Protein AF-A0A3C1S7A8-F1 (afdb_monomer)

Structure (mmCIF, N/CA/C/O backbone):
data_AF-A0A3C1S7A8-F1
#
_entry.id   AF-A0A3C1S7A8-F1
#
loop_
_atom_site.group_PDB
_atom_site.id
_atom_site.type_symbol
_atom_site.label_atom_id
_atom_site.label_alt_id
_atom_site.label_comp_id
_atom_site.label_asym_id
_atom_site.label_entity_id
_atom_site.label_seq_id
_atom_site.pdbx_PDB_ins_code
_atom_site.Cartn_x
_atom_site.Cartn_y
_atom_site.Cartn_z
_atom_site.occupancy
_atom_site.B_iso_or_equiv
_atom_site.auth_seq_id
_atom_site.auth_comp_id
_atom_site.auth_asym_id
_atom_site.auth_atom_id
_atom_site.pdbx_PDB_model_num
ATOM 1 N N . MET A 1 1 ? -17.997 14.956 28.893 1.00 71.75 1 MET A N 1
ATOM 2 C CA . MET A 1 1 ? -16.578 15.027 28.480 1.00 71.75 1 MET A CA 1
ATOM 3 C C . MET A 1 1 ? -16.334 13.878 27.514 1.00 71.75 1 MET A C 1
ATOM 5 O O . MET A 1 1 ? -16.773 12.781 27.827 1.00 71.75 1 MET A O 1
ATOM 9 N N . MET A 1 2 ? -15.762 14.126 26.333 1.00 75.69 2 MET A N 1
ATOM 10 C CA . MET A 1 2 ? -15.407 13.062 25.380 1.00 75.69 2 MET A CA 1
ATOM 11 C C . MET A 1 2 ? -13.920 12.732 25.526 1.00 75.69 2 MET A C 1
ATOM 13 O O . MET A 1 2 ? -13.110 13.649 25.644 1.00 75.69 2 MET A O 1
ATOM 17 N N . SER A 1 3 ? -13.579 11.445 25.512 1.00 84.44 3 SER A N 1
ATOM 18 C CA . SER A 1 3 ? -12.205 10.941 25.459 1.00 84.44 3 SER A CA 1
ATOM 19 C C . SER A 1 3 ? -12.012 10.108 24.193 1.00 84.44 3 SER A C 1
ATOM 21 O O . SER A 1 3 ? -12.946 9.465 23.712 1.00 84.44 3 SER A O 1
ATOM 23 N N . ALA A 1 4 ? -10.803 10.151 23.639 1.00 85.50 4 ALA A N 1
ATOM 24 C CA . ALA A 1 4 ? -10.398 9.311 22.522 1.00 85.50 4 ALA A CA 1
ATOM 25 C C . ALA A 1 4 ? -9.451 8.225 23.035 1.00 85.50 4 ALA A C 1
ATOM 27 O O . ALA A 1 4 ? -8.612 8.485 23.898 1.00 85.50 4 ALA A O 1
ATOM 28 N N . VAL A 1 5 ? -9.604 7.019 22.501 1.00 85.94 5 VAL A N 1
ATOM 29 C CA . VAL A 1 5 ? -8.758 5.867 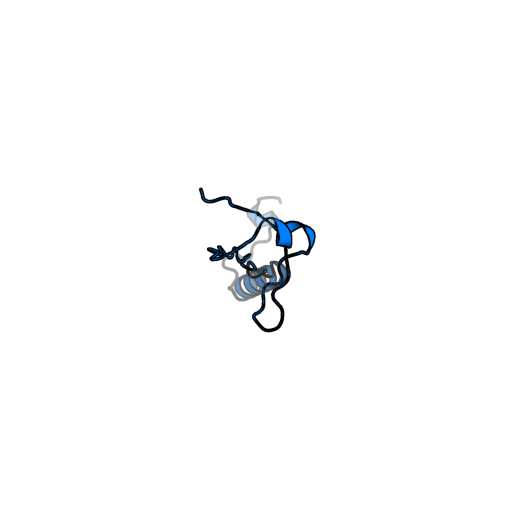22.802 1.00 85.94 5 VAL A CA 1
ATOM 30 C C . VAL A 1 5 ? -8.325 5.275 21.472 1.00 85.94 5 VAL A C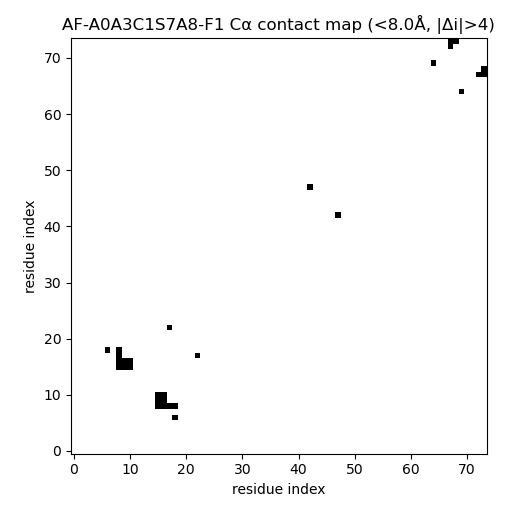 1
ATOM 32 O O . VAL A 1 5 ? -9.166 5.017 20.612 1.00 85.94 5 VAL A O 1
ATOM 35 N N . GLU A 1 6 ? -7.025 5.073 21.314 1.00 89.25 6 GLU A N 1
ATOM 36 C CA . GLU A 1 6 ? -6.439 4.428 20.147 1.00 89.25 6 GLU A CA 1
ATOM 37 C C . GLU A 1 6 ? -6.104 2.972 20.478 1.00 89.25 6 GLU A C 1
ATOM 39 O O . GLU A 1 6 ? -5.562 2.671 21.544 1.00 89.25 6 GLU A O 1
ATOM 44 N N . PHE A 1 7 ? -6.456 2.068 19.567 1.00 89.00 7 PHE A N 1
ATOM 45 C CA . PHE A 1 7 ? -6.041 0.673 19.604 1.00 89.00 7 PHE A CA 1
ATOM 46 C C . PHE A 1 7 ? -6.002 0.107 18.185 1.00 89.00 7 PHE A C 1
ATOM 48 O O . PHE A 1 7 ? -6.809 0.479 17.332 1.00 89.00 7 PHE A O 1
ATOM 55 N N . GLU A 1 8 ? -5.102 -0.842 17.953 1.00 88.12 8 GLU A N 1
ATOM 56 C CA . GLU A 1 8 ? -5.050 -1.599 16.706 1.00 88.12 8 GLU A CA 1
ATOM 57 C C . GLU A 1 8 ? -5.876 -2.881 16.825 1.00 88.12 8 GLU A C 1
ATOM 59 O O . GLU A 1 8 ? -5.851 -3.584 17.839 1.00 88.12 8 GLU A O 1
ATOM 64 N N . THR A 1 9 ? -6.641 -3.196 15.783 1.00 87.69 9 THR A N 1
ATOM 65 C CA . THR A 1 9 ? -7.402 -4.444 15.703 1.00 87.69 9 THR A CA 1
ATOM 66 C C . THR A 1 9 ? -7.647 -4.828 14.250 1.00 87.69 9 THR A C 1
ATOM 68 O O . THR A 1 9 ? -7.529 -4.009 13.340 1.00 87.69 9 THR A O 1
ATOM 71 N N . VAL A 1 10 ? -8.018 -6.085 14.033 1.00 85.88 10 VAL A N 1
ATOM 72 C CA . VAL A 1 10 ? -8.370 -6.603 12.709 1.00 85.88 10 VAL A CA 1
ATOM 73 C C . VAL A 1 10 ? -9.885 -6.608 12.566 1.00 85.88 10 VAL A C 1
ATOM 75 O O . VAL A 1 10 ? -10.592 -7.127 13.432 1.00 85.88 10 VAL A O 1
ATOM 78 N N . ILE A 1 11 ? -10.382 -6.079 11.448 1.00 87.19 11 ILE A N 1
ATOM 79 C CA . ILE A 1 11 ? -11.796 -6.188 11.082 1.00 87.19 11 ILE A CA 1
ATOM 80 C C . ILE A 1 11 ? -12.055 -7.616 10.599 1.00 87.19 11 ILE A C 1
ATOM 82 O O . ILE A 1 11 ? -11.442 -8.063 9.630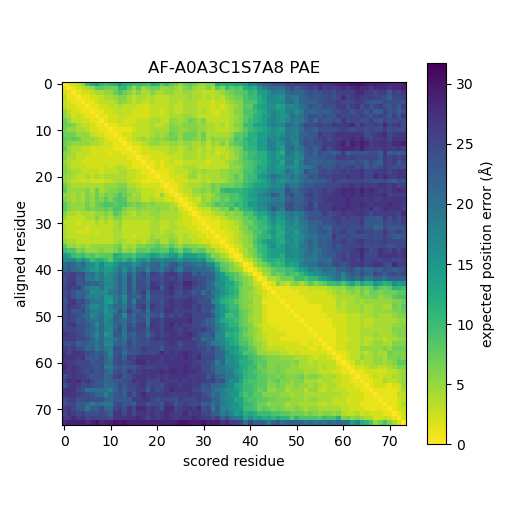 1.00 87.19 11 ILE A O 1
ATOM 86 N N . ARG A 1 12 ? -12.963 -8.334 11.265 1.00 88.75 12 ARG A N 1
ATOM 87 C CA . ARG A 1 12 ? -13.406 -9.679 10.859 1.00 88.75 12 ARG A CA 1
ATOM 88 C C . ARG A 1 12 ? -14.916 -9.682 10.713 1.00 88.75 12 ARG A C 1
ATOM 90 O O . ARG A 1 12 ? -15.603 -9.215 11.614 1.00 88.75 12 ARG A O 1
ATOM 97 N N . ASP A 1 13 ? -15.410 -10.149 9.569 1.00 90.25 13 ASP A N 1
ATOM 98 C CA . ASP A 1 13 ? -16.847 -10.201 9.253 1.00 90.25 13 ASP A CA 1
ATOM 99 C C . ASP A 1 13 ? -17.559 -8.847 9.444 1.00 90.25 13 ASP A C 1
ATOM 101 O O . ASP A 1 13 ? -18.681 -8.765 9.936 1.00 90.25 13 ASP A O 1
ATOM 105 N N . GLY A 1 14 ? -16.865 -7.751 9.112 1.00 86.44 14 GLY A N 1
ATOM 106 C CA . GLY A 1 14 ? -17.372 -6.386 9.289 1.00 86.44 14 GLY A CA 1
ATOM 107 C C . GLY A 1 14 ? -17.423 -5.895 10.742 1.00 86.44 14 GLY A C 1
ATOM 108 O O . GLY A 1 14 ? -17.906 -4.793 10.990 1.00 86.44 14 GLY A O 1
ATOM 109 N N . MET A 1 15 ? -16.910 -6.667 11.705 1.00 89.00 15 MET A N 1
ATOM 110 C CA . MET A 1 15 ? -16.895 -6.309 13.122 1.00 89.00 15 MET A CA 1
ATOM 111 C C . MET A 1 15 ? -15.517 -5.814 13.576 1.00 89.00 15 MET A C 1
ATOM 113 O O . MET A 1 15 ? -14.488 -6.443 13.320 1.00 89.00 15 MET A O 1
ATOM 117 N N . ILE A 1 16 ? -15.518 -4.703 14.318 1.00 88.56 16 ILE A N 1
ATOM 118 C CA . ILE A 1 16 ? -14.367 -4.1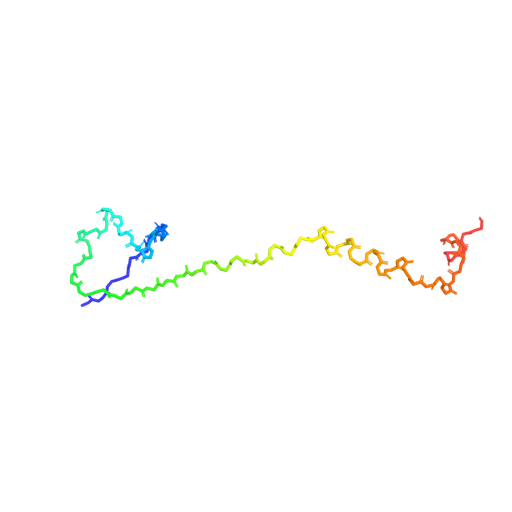93 15.073 1.00 88.56 16 ILE A CA 1
ATOM 119 C C . ILE A 1 16 ? -14.527 -4.668 16.515 1.00 88.56 16 ILE A C 1
ATOM 121 O O . ILE A 1 16 ? -15.451 -4.253 17.216 1.00 88.56 16 ILE A O 1
ATOM 125 N N . LYS A 1 17 ? -13.626 -5.536 16.975 1.00 89.06 17 LYS A N 1
ATOM 126 C CA . LYS A 1 17 ? -13.631 -5.995 18.366 1.00 89.06 17 LYS A CA 1
ATOM 127 C C . LYS A 1 17 ? -12.788 -5.058 19.228 1.00 89.06 17 LYS A C 1
ATOM 129 O O . LYS A 1 17 ? -11.584 -4.941 19.007 1.00 89.06 17 LYS A O 1
ATOM 134 N N . ILE A 1 18 ? -13.422 -4.440 20.224 1.00 89.12 18 ILE A N 1
ATOM 135 C CA . ILE A 1 18 ? -12.742 -3.636 21.247 1.00 89.12 18 ILE A CA 1
ATOM 136 C C . ILE A 1 18 ? -11.936 -4.582 22.157 1.00 89.12 18 ILE A C 1
ATOM 138 O O . ILE A 1 18 ? -12.515 -5.535 22.693 1.00 89.12 18 ILE A O 1
ATOM 142 N N . PRO A 1 19 ? -10.622 -4.362 22.348 1.00 90.50 19 PRO A N 1
ATOM 143 C CA . PRO A 1 19 ? -9.824 -5.167 23.267 1.00 90.50 19 PRO A CA 1
ATOM 144 C C . PRO A 1 19 ? -10.320 -5.042 24.713 1.00 90.50 19 PRO A C 1
ATOM 146 O O . PRO A 1 19 ? -10.770 -3.979 25.143 1.00 90.50 19 PRO A O 1
ATOM 149 N N . SER A 1 20 ? -10.205 -6.122 25.489 1.00 89.94 20 SER A N 1
ATOM 150 C CA . SER A 1 20 ? -10.722 -6.190 26.865 1.00 89.94 20 SER A CA 1
ATOM 151 C C . SER A 1 20 ? -10.160 -5.109 27.791 1.00 89.94 20 SER A C 1
ATOM 153 O O . SER A 1 20 ? -10.876 -4.629 28.666 1.00 89.94 20 SER A O 1
ATOM 155 N N . SER A 1 21 ? -8.926 -4.663 27.550 1.00 89.31 21 SER A N 1
ATOM 156 C CA . SER A 1 21 ? -8.264 -3.566 28.270 1.00 89.31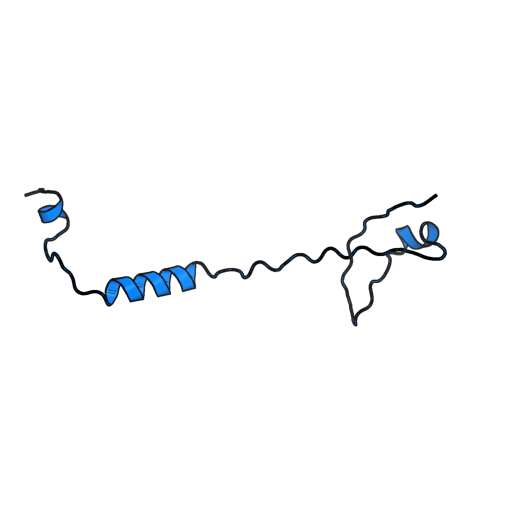 21 SER A CA 1
ATOM 157 C C . SER A 1 21 ? -9.012 -2.229 28.208 1.00 89.31 21 SER A C 1
ATOM 159 O O . SER A 1 21 ? -8.853 -1.396 29.101 1.00 89.31 21 SER A O 1
ATOM 161 N N . TYR A 1 22 ? -9.844 -2.021 27.184 1.00 88.38 22 TYR A N 1
ATOM 162 C CA . TYR A 1 22 ? -10.560 -0.764 26.960 1.00 88.38 22 TYR A CA 1
ATOM 163 C C . TYR A 1 22 ? -12.061 -0.854 27.251 1.00 88.38 22 TYR A C 1
ATOM 165 O O . TYR A 1 22 ? -12.725 0.179 27.298 1.00 88.38 22 TYR A O 1
ATOM 173 N N . ILE A 1 23 ? -12.605 -2.051 27.510 1.00 84.75 23 ILE A N 1
ATOM 174 C CA . ILE A 1 23 ? -14.048 -2.251 27.744 1.00 84.75 23 ILE A CA 1
ATOM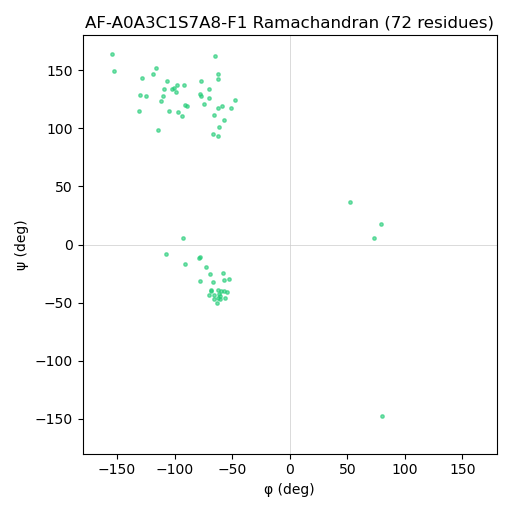 175 C C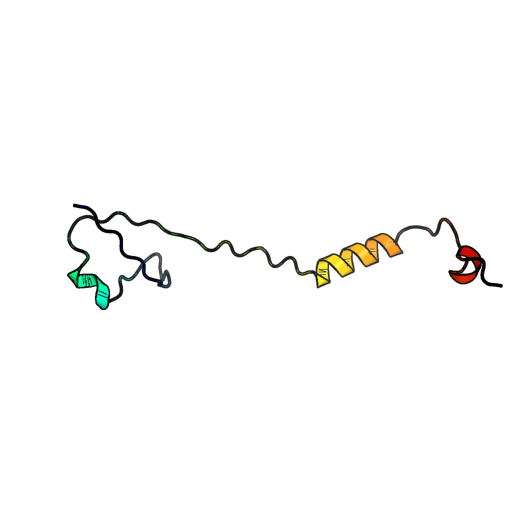 . ILE A 1 23 ? -14.554 -1.395 28.911 1.00 84.75 23 ILE A C 1
ATOM 177 O O . ILE A 1 23 ? -15.621 -0.801 28.822 1.00 84.75 23 ILE A O 1
ATOM 181 N N . HIS A 1 24 ? -13.779 -1.273 29.989 1.00 83.56 24 HIS A N 1
ATOM 182 C CA . HIS A 1 24 ? -14.181 -0.474 31.152 1.00 83.56 24 HIS A CA 1
ATOM 183 C C . HIS A 1 24 ? -14.120 1.042 30.912 1.00 83.56 24 HIS A C 1
ATOM 185 O O . HIS A 1 24 ? -14.742 1.801 31.649 1.00 83.56 24 HIS A O 1
ATOM 191 N N . GLN A 1 25 ? -13.372 1.485 29.898 1.00 82.75 25 GLN A N 1
ATOM 192 C CA . GLN A 1 25 ? -13.202 2.901 29.551 1.00 82.75 25 GLN A CA 1
ATOM 193 C C . GLN A 1 25 ? -14.241 3.369 28.525 1.00 82.75 25 GLN A C 1
ATOM 195 O O . GLN A 1 25 ? -14.444 4.568 28.344 1.00 82.75 25 GLN A O 1
ATOM 200 N N . ILE A 1 26 ? -14.889 2.421 27.847 1.00 82.56 26 ILE A N 1
ATOM 201 C CA . ILE A 1 26 ? -15.804 2.667 26.742 1.00 82.56 26 ILE A CA 1
ATOM 202 C C . ILE A 1 26 ? -17.204 2.234 27.181 1.00 82.56 26 ILE A C 1
ATOM 204 O O . ILE A 1 26 ? -17.553 1.058 27.140 1.00 82.56 26 ILE A O 1
ATOM 208 N N . ALA A 1 27 ? -18.015 3.202 27.605 1.00 77.62 27 ALA A N 1
ATOM 209 C CA . ALA A 1 27 ? -19.403 2.985 27.997 1.00 77.62 27 ALA A CA 1
ATOM 210 C C . ALA A 1 27 ? -20.339 3.960 27.268 1.00 77.62 27 ALA A C 1
ATOM 212 O O . ALA A 1 27 ? -20.011 5.131 27.076 1.00 77.62 27 ALA A O 1
ATOM 213 N N . GLY A 1 28 ? -21.529 3.483 26.895 1.00 81.62 28 GLY A N 1
ATOM 214 C CA . GLY A 1 28 ? -22.554 4.292 26.233 1.00 81.62 28 GLY A CA 1
ATOM 215 C C . GLY A 1 28 ? -22.322 4.482 24.730 1.00 81.62 28 GLY A C 1
ATOM 216 O O . GLY A 1 28 ? -21.841 3.586 24.041 1.00 81.62 28 GLY A O 1
ATOM 217 N N . SER A 1 29 ? -22.727 5.641 24.208 1.00 84.75 29 SER A N 1
ATOM 218 C CA . SER A 1 29 ? -22.603 5.964 22.783 1.00 84.75 29 SER A CA 1
ATOM 219 C C . SER A 1 29 ? -21.172 6.364 22.435 1.00 84.75 29 SER A C 1
ATOM 221 O O . SER A 1 29 ? -20.609 7.272 23.044 1.00 84.75 29 SER A O 1
ATOM 223 N N . VAL A 1 30 ? -20.620 5.748 21.392 1.00 86.62 30 VAL A N 1
ATOM 224 C CA . VAL A 1 30 ? -19.248 5.986 20.924 1.00 86.62 30 VAL A CA 1
ATOM 225 C C . VAL A 1 30 ? -19.236 6.573 19.517 1.00 86.62 30 VAL A C 1
ATOM 227 O O . VAL A 1 30 ? -20.132 6.320 18.715 1.00 86.62 30 VAL A O 1
ATOM 230 N N . ARG A 1 31 ? -18.198 7.353 19.206 1.00 87.12 31 ARG A N 1
ATOM 231 C CA . ARG A 1 31 ? -17.873 7.789 17.842 1.00 87.12 31 ARG A CA 1
ATOM 232 C C . ARG A 1 31 ? -16.595 7.078 17.418 1.00 87.12 31 ARG A C 1
ATOM 234 O O . ARG A 1 31 ? -15.609 7.134 18.145 1.00 87.12 31 ARG A O 1
ATOM 241 N N . VAL A 1 32 ? -16.623 6.418 16.264 1.00 85.88 32 VAL A N 1
ATOM 242 C CA . VAL A 1 32 ? -15.497 5.628 15.748 1.00 85.88 32 VAL A CA 1
ATOM 243 C C . VAL A 1 32 ? -14.880 6.349 14.552 1.00 85.88 32 VAL A C 1
ATOM 245 O O . VAL A 1 32 ? -15.604 6.803 13.668 1.00 85.88 32 VAL A O 1
ATOM 248 N N . ILE A 1 33 ? -13.550 6.447 14.528 1.00 86.94 33 ILE A N 1
ATOM 249 C CA . ILE A 1 33 ? -12.763 6.907 13.377 1.00 86.94 33 ILE A CA 1
ATOM 250 C C . ILE A 1 33 ? -11.985 5.694 12.867 1.00 86.94 33 ILE A C 1
ATOM 252 O O . ILE A 1 33 ? -11.261 5.068 13.636 1.00 86.94 33 ILE A O 1
ATOM 256 N N . ILE A 1 34 ? -12.158 5.345 11.591 1.00 85.19 34 ILE A N 1
ATOM 257 C CA . ILE A 1 34 ? -11.456 4.222 10.960 1.00 85.19 34 ILE A CA 1
ATOM 258 C C . ILE A 1 34 ? -10.364 4.795 10.065 1.00 85.19 34 ILE A C 1
ATOM 260 O O . ILE A 1 34 ? -10.660 5.455 9.070 1.00 85.19 34 ILE A O 1
ATOM 264 N N . LEU A 1 35 ? -9.110 4.522 10.414 1.00 85.06 35 LEU A N 1
ATOM 265 C CA . LEU A 1 35 ? -7.964 4.806 9.56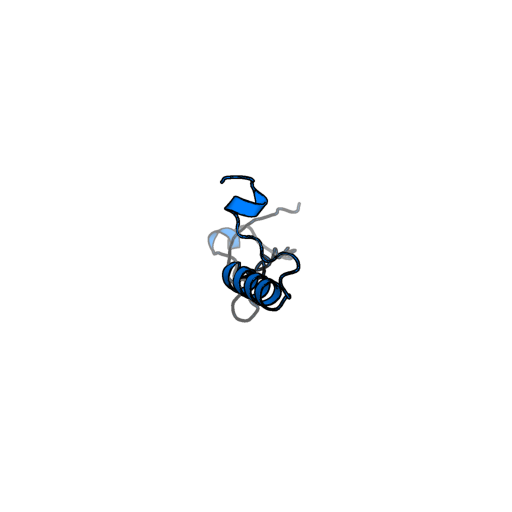1 1.00 85.06 35 LEU A CA 1
ATOM 266 C C . LEU A 1 35 ? -7.657 3.546 8.754 1.00 85.06 35 LEU A C 1
ATOM 268 O O . LEU A 1 35 ? -7.259 2.522 9.305 1.00 85.06 35 LEU A O 1
ATOM 272 N N . LYS A 1 36 ? -7.897 3.601 7.444 1.00 82.44 36 LYS A N 1
ATOM 273 C CA . LYS A 1 36 ? -7.521 2.527 6.528 1.00 82.44 36 LYS A CA 1
ATOM 274 C C . LYS A 1 36 ? -6.123 2.829 6.014 1.00 82.44 36 LYS A C 1
ATOM 276 O O . LYS A 1 36 ? -5.928 3.850 5.362 1.00 82.44 36 LYS A O 1
ATOM 281 N N . GLN A 1 37 ? -5.176 1.933 6.267 1.00 75.88 37 GLN A N 1
ATOM 282 C CA . GLN A 1 37 ? -3.916 1.975 5.545 1.00 75.88 37 GLN A CA 1
ATOM 283 C C . GLN A 1 37 ? -4.230 1.663 4.082 1.00 75.88 37 GLN A C 1
ATOM 285 O O . GLN A 1 37 ? -4.686 0.563 3.752 1.00 75.88 37 GLN A O 1
ATOM 290 N N . GLU A 1 38 ? -4.079 2.659 3.214 1.00 77.50 38 GLU A N 1
ATOM 291 C CA . GLU A 1 38 ? -4.091 2.405 1.785 1.00 77.50 38 GLU A CA 1
ATOM 292 C C . GLU A 1 38 ? -2.960 1.418 1.520 1.00 77.50 38 GLU A C 1
ATOM 294 O O . GLU A 1 38 ? -1.797 1.679 1.835 1.00 77.50 38 GLU A O 1
ATOM 299 N N . GLN A 1 39 ? -3.307 0.241 1.000 1.00 65.75 39 GLN A N 1
ATOM 300 C CA . GLN A 1 39 ? -2.311 -0.545 0.303 1.00 65.75 39 GLN A CA 1
ATOM 301 C C . GLN A 1 39 ? -1.902 0.352 -0.858 1.00 65.75 39 GLN A C 1
ATOM 303 O O . GLN A 1 39 ? -2.662 0.483 -1.819 1.00 65.75 39 GLN A O 1
ATOM 308 N N . CYS A 1 40 ? -0.751 1.023 -0.742 1.00 53.72 40 CYS A N 1
ATOM 309 C CA . CYS A 1 40 ? -0.075 1.503 -1.932 1.00 53.72 40 CYS A CA 1
ATOM 310 C C . CYS A 1 40 ? -0.078 0.302 -2.874 1.00 53.72 40 CYS A C 1
ATOM 312 O O . CYS A 1 40 ? 0.360 -0.771 -2.435 1.00 53.72 40 CYS A O 1
ATOM 314 N N . PRO A 1 41 ? -0.606 0.418 -4.107 1.00 59.72 41 PRO A N 1
ATOM 315 C CA . PRO A 1 41 ? -0.302 -0.597 -5.088 1.00 59.72 41 PRO A CA 1
ATOM 316 C C . PRO A 1 41 ? 1.215 -0.688 -5.050 1.00 59.72 41 PRO A C 1
ATOM 318 O O . PRO A 1 41 ? 1.901 0.321 -5.229 1.00 59.72 41 PRO A O 1
ATOM 321 N N . VAL A 1 42 ? 1.734 -1.853 -4.669 1.00 58.09 42 VAL A N 1
ATOM 322 C CA . VAL A 1 42 ? 3.146 -2.128 -4.858 1.00 58.09 42 VAL A CA 1
ATOM 323 C C . VAL A 1 42 ? 3.266 -2.071 -6.370 1.00 58.09 42 VAL A C 1
ATOM 325 O O . VAL A 1 42 ? 2.868 -3.007 -7.054 1.00 58.09 42 VAL A O 1
ATOM 328 N N . HIS A 1 43 ? 3.626 -0.900 -6.902 1.00 59.00 43 HIS A N 1
ATOM 329 C CA . HIS A 1 43 ? 4.099 -0.804 -8.264 1.00 59.00 43 HIS A CA 1
ATOM 330 C C . HIS A 1 43 ? 5.277 -1.747 -8.262 1.00 59.00 43 HIS A C 1
ATOM 332 O O . HIS A 1 43 ? 6.263 -1.508 -7.560 1.00 59.00 43 HIS A O 1
ATOM 338 N N . ASP A 1 44 ? 5.090 -2.893 -8.906 1.00 75.69 44 ASP A N 1
ATOM 339 C CA . ASP A 1 44 ? 6.162 -3.841 -9.041 1.00 75.69 44 ASP A CA 1
ATOM 340 C C . ASP A 1 44 ? 7.183 -3.163 -9.948 1.00 75.69 44 ASP A C 1
ATOM 342 O O . ASP A 1 44 ? 7.052 -3.128 -11.170 1.00 75.69 44 ASP A O 1
ATOM 346 N N . VAL A 1 45 ? 8.166 -2.526 -9.311 1.00 81.75 45 VAL A N 1
ATOM 347 C CA . VAL A 1 45 ? 9.244 -1.793 -9.973 1.00 81.75 45 VAL A CA 1
ATOM 348 C C . VAL A 1 45 ? 9.910 -2.696 -11.011 1.00 81.75 45 VAL A C 1
ATOM 350 O O . VAL A 1 45 ? 10.370 -2.218 -12.043 1.00 81.75 45 VAL A O 1
ATOM 353 N N . TYR A 1 46 ? 9.914 -4.012 -10.779 1.00 84.06 46 TYR A N 1
ATOM 354 C CA . TYR A 1 46 ? 10.406 -4.988 -11.735 1.00 84.06 46 TYR A CA 1
ATOM 355 C C . TYR A 1 46 ? 9.545 -5.054 -13.006 1.00 84.06 46 TYR A C 1
ATOM 357 O O . TYR A 1 46 ? 10.089 -4.994 -14.111 1.00 84.06 46 TYR A O 1
ATOM 365 N N . GLU A 1 47 ? 8.215 -5.112 -12.878 1.00 86.94 47 GLU A N 1
ATOM 366 C CA . GLU A 1 47 ? 7.300 -5.070 -14.028 1.00 86.94 47 GLU A CA 1
ATOM 367 C C . GLU A 1 47 ? 7.413 -3.746 -14.793 1.00 86.94 47 GLU A C 1
ATOM 369 O O . GLU A 1 47 ? 7.426 -3.736 -16.028 1.00 86.94 47 GLU A O 1
ATOM 374 N N . GLU A 1 48 ? 7.566 -2.630 -14.076 1.00 89.44 48 GLU A N 1
ATOM 375 C CA . GLU A 1 48 ? 7.741 -1.311 -14.687 1.00 89.44 48 GLU A CA 1
ATOM 376 C C . GLU A 1 48 ? 9.062 -1.214 -15.470 1.00 89.44 48 GLU A C 1
ATOM 378 O O . GLU A 1 48 ? 9.072 -0.754 -16.617 1.00 89.44 48 GLU A O 1
ATOM 383 N N . ILE A 1 49 ? 10.166 -1.719 -14.907 1.00 93.88 49 ILE A N 1
ATOM 384 C CA . ILE A 1 49 ? 11.470 -1.787 -15.584 1.00 93.88 49 ILE A CA 1
ATOM 385 C C . ILE A 1 49 ? 11.380 -2.637 -16.855 1.00 93.88 49 ILE A C 1
ATOM 387 O O . ILE A 1 49 ? 11.883 -2.219 -17.902 1.00 93.88 49 ILE A O 1
ATOM 391 N N . ILE A 1 50 ? 10.717 -3.798 -16.803 1.00 93.94 50 ILE A N 1
ATOM 392 C CA . ILE A 1 50 ? 10.532 -4.662 -17.980 1.00 93.94 50 ILE A CA 1
ATOM 393 C C . ILE A 1 50 ? 9.722 -3.939 -19.059 1.00 93.94 50 ILE A C 1
ATOM 395 O O . ILE A 1 50 ? 10.105 -3.952 -20.232 1.00 93.94 50 ILE A O 1
ATOM 399 N N . ALA A 1 51 ? 8.623 -3.283 -18.679 1.00 93.75 51 ALA A N 1
ATOM 400 C CA . ALA A 1 51 ? 7.788 -2.542 -19.617 1.00 93.75 51 ALA A CA 1
ATOM 401 C C . ALA A 1 51 ? 8.562 -1.396 -20.288 1.00 93.75 51 ALA A C 1
ATOM 403 O O . ALA A 1 51 ? 8.461 -1.209 -21.503 1.00 93.75 51 ALA A O 1
ATOM 404 N N . ILE A 1 52 ? 9.366 -0.647 -19.525 1.00 95.25 52 ILE A N 1
ATOM 405 C CA . ILE A 1 52 ? 10.235 0.409 -20.060 1.00 95.25 52 ILE A CA 1
ATOM 406 C C . ILE A 1 52 ? 11.282 -0.181 -21.006 1.00 95.25 52 ILE A C 1
ATOM 408 O O . ILE A 1 52 ? 11.401 0.295 -22.133 1.00 95.25 52 ILE A O 1
ATOM 412 N N . SER A 1 53 ? 11.995 -1.229 -20.582 1.00 95.56 53 SER A N 1
ATOM 413 C CA . SER A 1 53 ? 13.038 -1.873 -21.385 1.00 95.56 53 SER A CA 1
ATOM 414 C C . SER A 1 53 ? 12.497 -2.345 -22.730 1.00 95.56 53 SER A C 1
ATOM 416 O O . SER A 1 53 ? 13.099 -2.038 -23.755 1.00 95.56 53 SER A O 1
ATOM 418 N N . LYS A 1 54 ? 11.335 -3.010 -22.741 1.00 95.75 54 LYS A N 1
ATOM 419 C CA . LYS A 1 54 ? 10.706 -3.482 -23.978 1.00 95.75 54 LYS A CA 1
ATOM 420 C C . LYS A 1 54 ? 10.368 -2.326 -24.920 1.00 95.75 54 LYS A C 1
ATOM 422 O O . LYS A 1 54 ? 10.711 -2.381 -26.094 1.00 95.75 54 LYS A O 1
ATOM 427 N N . ARG A 1 55 ? 9.757 -1.254 -24.396 1.00 95.69 55 ARG A N 1
ATOM 428 C CA . ARG A 1 55 ? 9.434 -0.062 -25.199 1.00 95.69 55 ARG A CA 1
ATOM 429 C C . ARG A 1 55 ? 10.677 0.571 -25.814 1.00 95.69 55 ARG A C 1
ATOM 431 O O . ARG A 1 55 ? 10.603 0.996 -26.956 1.00 95.69 55 ARG A O 1
ATOM 438 N N . CYS A 1 56 ? 11.787 0.643 -25.079 1.00 94.81 56 CYS A N 1
ATOM 439 C CA . CYS A 1 56 ? 13.037 1.188 -25.607 1.00 94.81 56 CYS A CA 1
ATOM 440 C C . CYS A 1 56 ? 13.646 0.286 -26.688 1.00 94.81 56 CYS A C 1
ATOM 442 O O . CYS A 1 56 ? 14.137 0.805 -27.681 1.00 94.81 56 CYS A O 1
ATOM 444 N N . SER A 1 57 ? 13.588 -1.039 -26.521 1.00 92.06 57 SER A N 1
ATOM 445 C CA . SER A 1 57 ? 14.105 -1.999 -27.508 1.00 92.06 57 SER A CA 1
ATOM 446 C C . SER A 1 57 ? 13.294 -2.059 -28.804 1.00 92.06 57 SER A C 1
ATOM 448 O O . SER A 1 57 ? 13.843 -2.425 -29.837 1.00 92.06 57 SER A O 1
ATOM 450 N N . ASP A 1 58 ? 12.008 -1.704 -28.762 1.00 94.25 58 ASP A N 1
ATOM 451 C CA . ASP A 1 58 ? 11.148 -1.649 -29.951 1.00 94.25 58 ASP A CA 1
ATOM 452 C C . ASP A 1 58 ? 11.383 -0.374 -30.798 1.00 94.25 58 ASP A C 1
ATOM 454 O O . ASP A 1 58 ? 10.881 -0.273 -31.921 1.00 94.25 58 ASP A O 1
ATOM 458 N N . LEU A 1 59 ? 12.127 0.615 -30.282 1.00 93.38 59 LEU A N 1
ATOM 459 C CA . LEU A 1 59 ? 12.491 1.817 -31.033 1.00 93.38 59 LEU A CA 1
ATOM 460 C C . LEU A 1 59 ? 13.632 1.515 -32.011 1.00 93.38 59 LEU A C 1
ATOM 462 O O . LEU A 1 59 ? 14.581 0.811 -31.688 1.00 93.38 59 LEU A O 1
ATOM 466 N N . SER A 1 60 ? 13.561 2.093 -33.210 1.00 91.44 60 SER A N 1
ATOM 467 C CA . SER A 1 60 ? 14.658 2.022 -34.175 1.00 91.44 60 SER A CA 1
ATOM 468 C C . SER A 1 60 ? 15.846 2.864 -33.713 1.00 91.44 60 SER A C 1
ATOM 470 O O . SER A 1 60 ? 15.661 4.040 -33.381 1.00 91.44 60 SER A O 1
ATOM 472 N N . ASP A 1 61 ? 17.054 2.311 -33.796 1.00 90.75 61 ASP A N 1
ATOM 473 C CA . ASP A 1 61 ? 18.2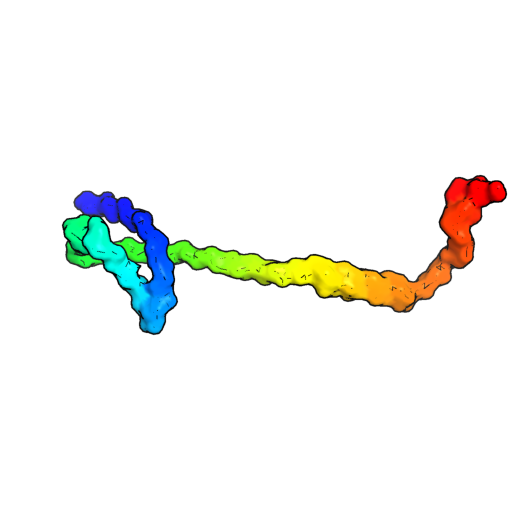82 3.062 -33.540 1.00 90.75 61 ASP A CA 1
ATOM 474 C C . ASP A 1 61 ? 18.429 4.209 -34.547 1.00 90.75 61 ASP A C 1
ATOM 476 O O . ASP A 1 61 ? 18.529 4.004 -35.757 1.00 90.75 61 ASP A O 1
ATOM 480 N N . TYR A 1 62 ? 18.430 5.440 -34.036 1.00 90.50 62 TYR A N 1
ATOM 481 C CA . TYR A 1 62 ? 18.672 6.640 -34.841 1.00 90.50 62 TYR A CA 1
ATOM 482 C C . TYR A 1 62 ? 20.165 6.840 -35.139 1.00 90.50 62 TYR A C 1
ATOM 484 O O . TYR A 1 62 ? 20.534 7.376 -36.182 1.00 90.50 62 TYR A O 1
ATOM 492 N N . ASP A 1 63 ? 21.021 6.407 -34.216 1.00 91.38 63 ASP A N 1
ATOM 493 C CA . ASP A 1 63 ? 22.473 6.474 -34.318 1.00 91.38 63 ASP A CA 1
ATOM 494 C C . ASP A 1 63 ? 23.034 5.096 -33.980 1.00 91.38 63 ASP A C 1
ATOM 496 O O . ASP A 1 63 ? 22.866 4.606 -32.867 1.00 91.38 63 ASP A O 1
ATOM 500 N N . THR A 1 64 ? 23.661 4.457 -34.963 1.00 91.19 64 THR A N 1
ATOM 501 C CA . THR A 1 64 ? 24.195 3.096 -34.840 1.00 91.19 64 THR A CA 1
ATOM 502 C C . THR A 1 64 ? 25.660 3.079 -34.419 1.00 91.19 64 THR A C 1
ATOM 504 O O . THR A 1 64 ? 26.289 2.020 -34.445 1.00 91.19 64 THR A O 1
ATOM 507 N N . ARG A 1 65 ? 26.244 4.244 -34.110 1.00 93.50 65 ARG A N 1
ATOM 508 C CA . ARG A 1 65 ? 27.610 4.316 -33.594 1.00 93.50 65 ARG A CA 1
ATOM 509 C C . ARG A 1 65 ? 27.697 3.590 -32.259 1.00 93.50 65 ARG A C 1
ATOM 511 O O . ARG A 1 65 ? 26.799 3.659 -31.421 1.00 93.50 65 ARG A O 1
ATOM 518 N N . SER A 1 66 ? 28.811 2.907 -32.055 1.00 91.31 66 SER A N 1
ATOM 519 C CA . SER A 1 66 ? 29.141 2.311 -30.766 1.00 91.31 66 SER A CA 1
ATOM 520 C C . SER A 1 66 ? 29.349 3.385 -29.693 1.00 91.31 66 SER A C 1
ATOM 522 O O . SER A 1 66 ? 29.586 4.559 -29.990 1.00 91.31 66 SER A O 1
ATOM 524 N N . ALA A 1 67 ? 29.290 2.983 -28.421 1.00 91.88 67 ALA A N 1
ATOM 525 C CA . ALA A 1 67 ? 29.492 3.897 -27.299 1.00 91.88 67 ALA A CA 1
ATOM 526 C C . ALA A 1 67 ? 30.827 4.659 -27.402 1.00 91.88 67 ALA A C 1
ATOM 528 O O . ALA A 1 67 ? 30.854 5.866 -27.181 1.00 91.88 67 ALA A O 1
ATOM 529 N N . ASP A 1 68 ? 31.909 3.991 -27.809 1.00 94.25 68 ASP A N 1
ATOM 530 C CA . ASP A 1 68 ? 33.232 4.612 -27.934 1.00 94.25 68 ASP A CA 1
ATOM 531 C C . ASP A 1 68 ? 33.291 5.632 -29.078 1.00 94.25 68 ASP A C 1
ATOM 533 O O . ASP A 1 68 ? 33.823 6.727 -28.901 1.00 94.25 68 ASP A O 1
ATOM 537 N N . GLU A 1 69 ? 32.655 5.342 -30.216 1.00 93.69 69 GLU A N 1
ATOM 538 C CA . GLU A 1 69 ? 32.540 6.279 -31.342 1.00 93.69 69 GLU A CA 1
ATOM 539 C C . GLU A 1 69 ? 31.675 7.501 -31.003 1.00 93.69 69 GLU A C 1
ATOM 541 O O . GLU A 1 69 ? 31.917 8.602 -31.508 1.00 93.69 69 GLU A O 1
ATOM 546 N N . ILE A 1 70 ? 30.663 7.324 -30.148 1.00 92.06 70 ILE A N 1
ATOM 547 C CA . ILE A 1 70 ? 29.846 8.425 -29.625 1.00 92.06 70 ILE A CA 1
ATOM 548 C C . ILE A 1 70 ? 30.670 9.277 -28.655 1.00 92.06 70 ILE A C 1
ATOM 550 O O . ILE A 1 70 ? 30.616 10.506 -28.724 1.00 92.06 70 ILE A O 1
ATOM 554 N N . LEU A 1 71 ? 31.444 8.637 -27.775 1.00 93.69 71 LEU A N 1
ATOM 555 C CA . LEU A 1 71 ? 32.281 9.300 -26.771 1.00 93.69 71 LEU A CA 1
ATOM 556 C C . LEU A 1 71 ? 33.593 9.863 -27.347 1.00 93.69 71 LEU A C 1
ATOM 558 O O . LEU A 1 71 ? 34.264 10.653 -26.683 1.00 93.69 71 LEU A O 1
ATOM 562 N N . GLY A 1 72 ? 33.941 9.508 -28.585 1.00 91.25 72 GLY A N 1
ATOM 563 C CA . GLY A 1 72 ? 35.138 9.979 -29.279 1.00 91.25 72 GLY A CA 1
ATOM 564 C C . GLY A 1 72 ? 36.428 9.268 -28.861 1.00 91.25 72 GLY A C 1
ATOM 565 O O . GLY A 1 72 ? 37.517 9.783 -29.133 1.00 91.25 72 GLY A O 1
ATOM 566 N N . TYR A 1 73 ? 36.326 8.105 -28.215 1.00 89.19 73 TYR A N 1
ATOM 567 C CA . TYR A 1 73 ? 37.470 7.232 -27.969 1.00 89.19 73 TYR A CA 1
ATOM 568 C C . TYR A 1 73 ? 37.802 6.480 -29.271 1.00 89.19 73 TYR A C 1
ATOM 570 O O . TYR A 1 73 ? 36.912 5.941 -29.924 1.00 89.19 73 TYR A O 1
ATOM 578 N N . LYS A 1 74 ? 39.072 6.531 -29.697 1.00 68.50 74 LYS A N 1
ATOM 579 C CA . LYS A 1 74 ? 39.593 5.848 -30.895 1.00 68.50 74 LYS A CA 1
ATOM 580 C C . LYS A 1 74 ? 40.294 4.554 -30.524 1.00 68.50 74 LYS A C 1
ATOM 582 O O . LYS A 1 74 ? 41.038 4.590 -29.518 1.00 68.50 74 LYS A O 1
#

Solvent-accessible surface area (backbone atoms only — not comparable to full-atom values): 5386 Å² total; per-residue (Å²): 138,91,84,89,84,89,82,90,74,71,73,53,97,88,39,79,69,80,57,77,92,46,52,89,78,59,75,86,88,83,86,87,85,86,85,77,81,74,76,67,77,76,73,53,62,66,60,53,50,50,54,51,51,52,58,59,68,74,50,79,78,90,67,85,67,50,72,46,65,71,72,67,57,128

Foldseek 3Di:
DDDDDDDDDDQDPNDDDDDPVCPVVDDDDDDDDDDDDPPPPVPVVVVVVVVVVVVVVPDDDPDPDDPCVVVVND

pLDDT: mean 85.77, std 9.12, range [53.72, 95.75]

Sequence (74 aa):
MMSAVEFETVIRDGMIKIPSSYIHQIAGSVRVIILKQEQCPVHDVYEEIIAISKRCSDLSDYDTRSADEILGYK

Mean predicted aligned error: 13.4 Å

Radius of gyration: 28.66 Å; Cα contacts (8 Å, |Δi|>4): 15; chains: 1; bounding box: 62×25×66 Å

Secondary structure (DSSP, 8-state):
-----------BTTB-PPPHHHHTT--SS---------------HHHHHHHHHHHHHTSPPS----HHHHHT--